Protein AF-A0A379FKX1-F1 (afdb_monomer)

Radius of gyration: 15.53 Å; Cα contacts (8 Å, |Δi|>4): 38; chains: 1; bounding box: 38×22×43 Å

pLDDT: mean 73.86, std 14.56, range [35.5, 88.12]

Nearest PDB structures (foldseek):
  8caz-assembly1_G  TM=8.582E-01  e=4.826E-07  Escherichia coli BW25113
  8cf8-assembly1_G  TM=8.536E-01  e=1.039E-06  Escherichia coli BW25113
  8y39-assembly1_g  TM=8.390E-01  e=8.028E-06  Staphylococcus aureus
  5lmq-assembly1_G  TM=8.254E-01  e=1.964E-05  Thermus thermophilus HB8
  1x18-assembly1_F  TM=7.910E-01  e=2.703E-05  Thermus thermophilus

InterPro domains:
  IPR000235 Small ribosomal subunit protein uS7 [PTHR11205] (13-69)
  IPR023798 Small ribosomal subunit protein uS7 domain [PF00177] (12-69)
  IPR036823 Small ribosomal subunit protein uS7 domain superfamily [G3DSA:1.10.455.10] (3-76)
  IPR036823 Small ribosomal subunit protein uS7 domain superfamily [SSF47973] (12-76)

Sequence (76 aa):
MVQLTKFQLKFAPVRRNALAMRWIVDAARKRGDKSMALRLANELSDAAENKGSAVKKREDVHRMAEANKAFAHYRW

Secondary structure (DSSP, 8-state):
--------PPPPHHHHHHHHHHHHHHHHHHS--S-HHHHHHHHHHHHHTT-SHHHHHHHHHHHHHHHHHGGGG---

Solvent-accessible surface area (backbone atoms only — not comparable to full-atom values): 4604 Å² total; per-residue (Å²): 138,84,81,78,75,85,73,81,72,85,75,56,75,77,55,52,58,56,49,54,54,49,39,47,52,56,39,22,67,72,48,86,58,97,42,73,69,57,24,43,52,51,47,50,54,32,44,72,71,69,34,59,68,38,42,52,52,51,50,53,53,49,52,51,43,58,64,44,53,74,58,62,75,74,76,121

Foldseek 3Di:
DDPPDPDDDDDDPVVVVVLLVVLLLVQLVPDPDPDSVVSSVVSVVQVVVCHGDSSVVVVVSVVVNVVCVVVPVVPD

Structure (mmCIF, N/CA/C/O backbone):
data_AF-A0A379FKX1-F1
#
_entry.id   AF-A0A379FKX1-F1
#
loop_
_atom_site.group_PDB
_atom_site.id
_atom_site.type_symbol
_atom_site.label_atom_id
_atom_site.label_alt_id
_atom_site.label_comp_id
_atom_site.label_asym_id
_atom_site.label_entity_id
_atom_site.label_seq_id
_atom_site.pdbx_PDB_ins_code
_atom_site.Cartn_x
_atom_site.Cartn_y
_atom_site.Cartn_z
_atom_site.occupancy
_atom_site.B_iso_or_equiv
_atom_site.auth_seq_id
_atom_site.auth_comp_id
_atom_site.auth_asym_id
_atom_site.auth_atom_id
_atom_site.pdbx_PDB_model_num
ATOM 1 N N . MET A 1 1 ? 27.765 -8.213 0.575 1.00 35.50 1 MET A N 1
ATOM 2 C CA . MET A 1 1 ? 27.059 -7.064 -0.034 1.00 35.50 1 MET A CA 1
ATOM 3 C C . MET A 1 1 ? 26.420 -7.542 -1.338 1.00 35.50 1 MET A C 1
ATOM 5 O O . MET A 1 1 ? 26.991 -7.384 -2.403 1.00 35.50 1 MET A O 1
ATOM 9 N N . VAL A 1 2 ? 25.294 -8.257 -1.246 1.00 36.91 2 VAL A N 1
ATOM 10 C CA . VAL A 1 2 ? 24.644 -8.919 -2.392 1.00 36.91 2 VAL A CA 1
ATOM 11 C C . VAL A 1 2 ? 23.454 -8.061 -2.823 1.00 36.91 2 VAL A C 1
ATOM 13 O O . VAL A 1 2 ? 22.350 -8.222 -2.314 1.00 36.91 2 VAL A O 1
ATOM 16 N N . GLN A 1 3 ? 23.681 -7.098 -3.719 1.00 37.25 3 GLN A N 1
ATOM 17 C CA . GLN A 1 3 ? 22.594 -6.431 -4.438 1.00 37.25 3 GLN A CA 1
ATOM 18 C C . GLN A 1 3 ? 22.275 -7.262 -5.686 1.00 37.25 3 GLN A C 1
ATOM 20 O O . GLN A 1 3 ? 22.791 -7.001 -6.769 1.00 37.25 3 GLN A O 1
ATOM 25 N N . LEU A 1 4 ? 21.466 -8.312 -5.523 1.00 44.72 4 LEU A N 1
ATOM 26 C CA . LEU A 1 4 ? 20.945 -9.091 -6.648 1.00 44.72 4 LEU A CA 1
ATOM 27 C C . LEU A 1 4 ? 20.041 -8.194 -7.509 1.00 44.72 4 LEU A C 1
ATOM 29 O O . LEU A 1 4 ? 18.915 -7.863 -7.140 1.00 44.72 4 LEU A O 1
ATOM 33 N N . THR A 1 5 ? 20.620 -7.739 -8.619 1.00 49.94 5 THR A N 1
ATOM 34 C CA . THR A 1 5 ? 20.010 -7.435 -9.921 1.00 49.94 5 THR A CA 1
ATOM 35 C C . THR A 1 5 ? 18.475 -7.442 -9.954 1.00 49.94 5 THR A C 1
ATOM 37 O O . THR A 1 5 ? 17.817 -8.456 -10.187 1.00 49.94 5 THR A O 1
ATOM 40 N N . LYS A 1 6 ? 17.889 -6.249 -9.795 1.00 50.00 6 LYS A N 1
ATOM 41 C CA . LYS A 1 6 ? 16.469 -5.953 -10.048 1.00 50.00 6 LYS A CA 1
ATOM 42 C C . LYS A 1 6 ? 16.143 -6.103 -11.542 1.00 50.00 6 LYS A C 1
ATOM 44 O O . LYS A 1 6 ? 16.061 -5.119 -12.274 1.00 50.00 6 LYS A O 1
ATOM 49 N N . PHE A 1 7 ? 15.956 -7.336 -12.001 1.00 49.84 7 PHE A N 1
ATOM 50 C CA . PHE A 1 7 ? 15.504 -7.626 -13.360 1.00 49.84 7 PHE A CA 1
ATOM 51 C C . PHE A 1 7 ? 14.013 -7.272 -13.496 1.00 49.84 7 PHE A C 1
ATOM 53 O O . PHE A 1 7 ? 13.169 -7.823 -12.788 1.00 49.84 7 PHE A O 1
ATOM 60 N N . GLN A 1 8 ? 13.672 -6.339 -14.389 1.00 54.09 8 GLN A N 1
ATOM 61 C CA . GLN A 1 8 ? 12.279 -5.972 -14.669 1.00 54.09 8 GLN A CA 1
ATOM 62 C C . GLN A 1 8 ? 11.635 -7.008 -15.589 1.00 54.09 8 GLN A C 1
ATOM 64 O O . GLN A 1 8 ? 11.637 -6.872 -16.811 1.00 54.09 8 GLN A O 1
ATOM 69 N N . LEU A 1 9 ? 11.068 -8.061 -15.004 1.00 58.09 9 LEU A N 1
ATOM 70 C CA . LEU A 1 9 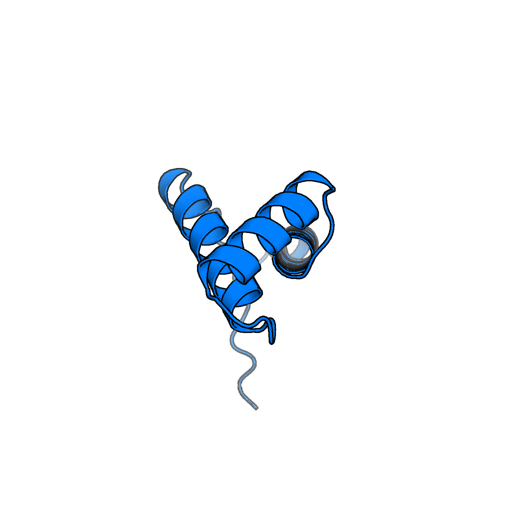? 10.153 -8.941 -15.724 1.00 58.09 9 LEU A CA 1
ATOM 71 C C . LEU A 1 9 ? 8.775 -8.272 -15.815 1.00 58.09 9 LEU A C 1
ATOM 73 O O . LEU A 1 9 ? 8.168 -7.944 -14.796 1.00 58.09 9 LEU A O 1
ATOM 77 N N . LYS A 1 10 ? 8.251 -8.098 -17.036 1.00 52.47 10 LYS A N 1
ATOM 78 C CA . LYS A 1 10 ? 6.860 -7.671 -17.255 1.00 52.47 10 LYS A CA 1
ATOM 79 C C . LYS A 1 10 ? 5.920 -8.652 -16.541 1.00 52.47 10 LYS A C 1
ATOM 81 O O . LYS A 1 10 ? 5.908 -9.843 -16.847 1.00 52.47 10 LYS A O 1
ATOM 86 N N . PHE A 1 11 ? 5.140 -8.16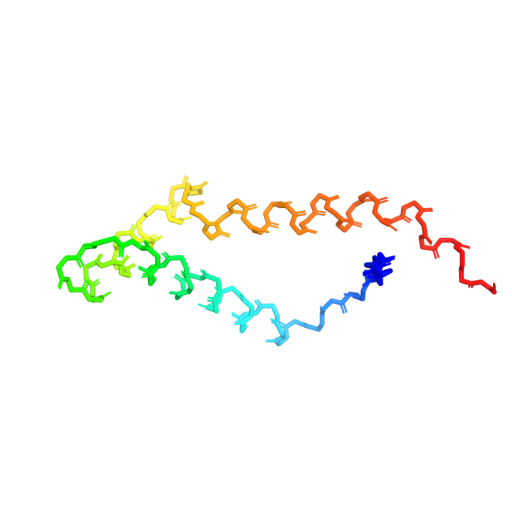7 -15.576 1.00 57.12 11 PHE A N 1
ATOM 87 C CA . PHE A 1 11 ? 4.200 -9.008 -14.836 1.00 57.12 11 PHE A CA 1
ATOM 88 C C . PHE A 1 11 ? 3.021 -9.416 -15.725 1.00 57.12 11 PHE A C 1
ATOM 90 O O . PHE A 1 11 ? 2.378 -8.565 -16.341 1.00 57.12 11 PHE A O 1
ATOM 97 N N . ALA A 1 12 ? 2.697 -10.711 -15.737 1.00 63.28 12 ALA A N 1
ATOM 98 C CA . ALA A 1 12 ? 1.449 -11.204 -16.310 1.00 63.28 12 ALA A CA 1
ATOM 99 C C . ALA A 1 12 ? 0.240 -10.532 -15.617 1.00 63.28 12 ALA A C 1
ATOM 101 O O . ALA A 1 12 ? 0.289 -10.320 -14.400 1.00 63.28 12 ALA A O 1
ATOM 102 N N . PRO A 1 13 ? -0.853 -10.220 -16.338 1.00 63.00 13 PRO A N 1
ATOM 103 C CA . PRO A 1 13 ? -1.994 -9.465 -15.805 1.00 63.00 13 PRO A CA 1
ATOM 104 C C . PRO A 1 13 ? -2.617 -10.094 -14.548 1.00 63.00 13 PRO A C 1
ATOM 106 O O . PRO A 1 13 ? -2.958 -9.373 -13.614 1.00 63.00 13 PRO A O 1
ATOM 109 N N . VAL A 1 14 ? -2.637 -11.429 -14.447 1.00 70.56 14 VAL A N 1
ATOM 110 C CA . VAL A 1 14 ? -3.090 -12.166 -13.248 1.00 70.56 14 VAL A CA 1
ATOM 111 C C . VAL A 1 14 ? -2.271 -11.814 -11.998 1.00 70.56 14 VAL A C 1
ATOM 113 O O . VAL A 1 14 ? -2.809 -11.706 -10.898 1.00 70.56 14 VAL A O 1
ATOM 116 N N . ARG A 1 15 ? -0.962 -11.577 -12.150 1.00 70.81 15 ARG A N 1
ATOM 117 C CA . ARG A 1 15 ? -0.070 -11.254 -11.026 1.00 70.81 15 ARG A CA 1
ATOM 118 C C . ARG A 1 15 ? -0.236 -9.816 -10.544 1.00 70.81 15 ARG A C 1
ATOM 120 O O . ARG A 1 15 ? 0.061 -9.550 -9.386 1.00 70.81 15 ARG A O 1
ATOM 127 N N . ARG A 1 16 ? -0.730 -8.903 -11.390 1.00 73.81 16 ARG A N 1
ATOM 128 C CA . ARG A 1 16 ? -0.914 -7.483 -11.043 1.00 73.81 16 ARG A CA 1
ATOM 129 C C . ARG A 1 16 ? -1.936 -7.305 -9.917 1.00 73.81 16 ARG A C 1
ATOM 131 O O . ARG A 1 16 ? -1.654 -6.597 -8.954 1.00 73.81 16 ARG A O 1
ATOM 138 N N . ASN A 1 17 ? -3.073 -7.994 -10.011 1.00 76.25 17 ASN A N 1
ATOM 139 C CA . ASN A 1 17 ? -4.151 -7.890 -9.024 1.00 76.25 17 ASN A CA 1
ATOM 140 C C . ASN A 1 17 ? -3.731 -8.478 -7.671 1.00 76.25 17 ASN A C 1
ATOM 142 O O . ASN A 1 17 ? -3.910 -7.841 -6.635 1.00 76.25 17 ASN A O 1
ATOM 146 N N . ALA A 1 18 ? -3.086 -9.649 -7.687 1.00 81.69 18 ALA A N 1
ATOM 147 C CA . ALA A 1 18 ?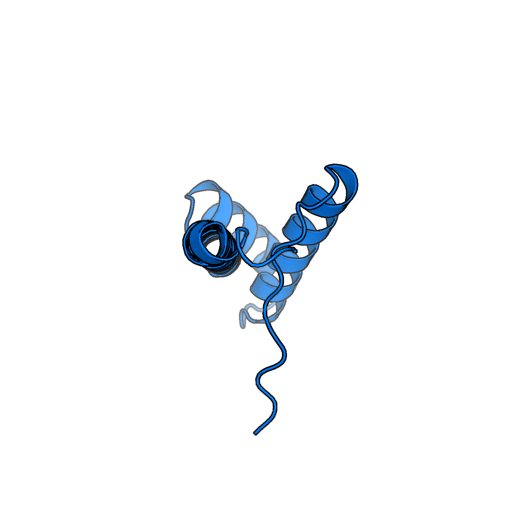 -2.564 -10.279 -6.476 1.00 81.69 18 ALA A CA 1
ATOM 148 C C . ALA A 1 18 ? -1.510 -9.405 -5.770 1.00 81.69 18 ALA A C 1
ATOM 150 O O . ALA A 1 18 ? -1.489 -9.323 -4.542 1.00 81.69 18 ALA A O 1
ATOM 151 N N . LEU A 1 19 ? -0.654 -8.722 -6.539 1.00 83.31 19 LEU A N 1
ATOM 152 C CA . LEU A 1 19 ? 0.353 -7.810 -5.995 1.00 83.31 19 LEU A CA 1
ATOM 153 C C . LEU A 1 19 ? -0.289 -6.585 -5.331 1.00 83.31 19 LEU A C 1
ATOM 155 O O . LEU A 1 19 ? 0.102 -6.219 -4.224 1.00 83.31 19 LEU A O 1
ATOM 159 N N . ALA A 1 20 ? -1.293 -5.989 -5.982 1.00 81.75 20 ALA A N 1
ATOM 160 C CA . ALA A 1 20 ? -2.017 -4.834 -5.458 1.00 81.75 20 ALA A CA 1
ATOM 161 C C . ALA A 1 20 ? -2.728 -5.167 -4.137 1.00 81.75 20 ALA A C 1
ATOM 163 O O . ALA A 1 20 ? -2.546 -4.461 -3.146 1.00 81.75 20 ALA A O 1
ATOM 164 N N . MET A 1 21 ? -3.453 -6.290 -4.092 1.00 85.12 21 MET A N 1
ATOM 165 C CA . MET A 1 21 ? -4.109 -6.771 -2.871 1.00 85.12 21 MET A CA 1
ATOM 166 C C . MET A 1 21 ? -3.101 -7.002 -1.740 1.00 85.12 21 MET A C 1
ATOM 168 O O . MET A 1 21 ? -3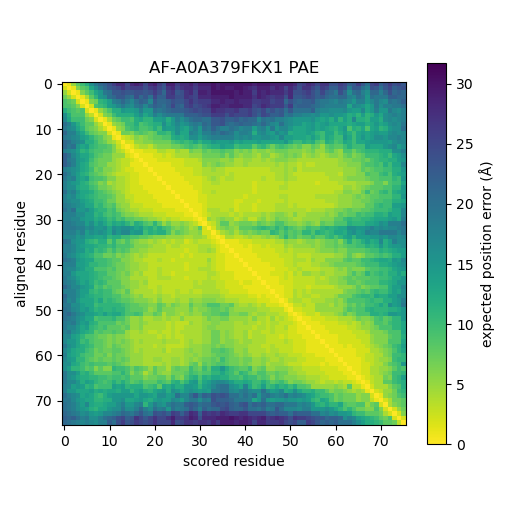.325 -6.572 -0.610 1.00 85.12 21 MET A O 1
ATOM 172 N N . ARG A 1 22 ? -1.956 -7.628 -2.042 1.00 86.25 22 ARG A N 1
ATOM 173 C CA . ARG A 1 22 ? -0.906 -7.871 -1.045 1.00 86.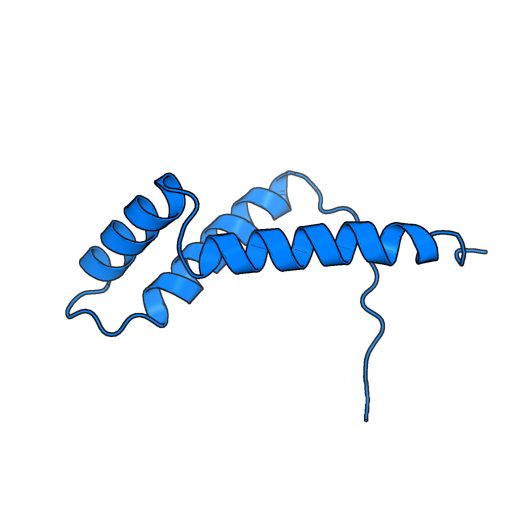25 22 ARG A CA 1
ATOM 174 C C . ARG A 1 22 ? -0.341 -6.567 -0.479 1.00 86.25 22 ARG A C 1
ATOM 176 O O . ARG A 1 22 ? -0.152 -6.470 0.728 1.00 86.25 22 ARG A O 1
ATOM 183 N N . TRP A 1 23 ? -0.100 -5.557 -1.314 1.00 88.00 23 TRP A N 1
ATOM 184 C CA . TRP A 1 23 ? 0.429 -4.273 -0.849 1.00 88.00 23 TRP A CA 1
ATOM 185 C C . TRP A 1 23 ? -0.543 -3.497 0.035 1.00 88.00 23 TRP A C 1
ATOM 187 O O . TRP A 1 23 ? -0.094 -2.910 1.016 1.00 88.00 23 TRP A O 1
ATOM 197 N N . ILE A 1 24 ? -1.844 -3.533 -0.267 1.00 86.00 24 ILE A N 1
ATOM 198 C CA . ILE A 1 24 ? -2.881 -2.912 0.571 1.00 86.00 24 ILE A CA 1
ATOM 199 C C . ILE A 1 24 ? -2.932 -3.596 1.941 1.00 86.00 24 ILE A C 1
ATOM 201 O O . ILE A 1 24 ? -2.925 -2.925 2.969 1.00 86.00 24 ILE A O 1
ATOM 205 N N . VAL A 1 25 ? -2.904 -4.933 1.981 1.00 86.25 25 VAL A N 1
ATOM 206 C CA . VAL A 1 25 ? -2.914 -5.687 3.246 1.00 86.25 25 VAL A CA 1
ATOM 207 C C . VAL A 1 25 ? -1.646 -5.435 4.067 1.00 86.25 25 VAL A C 1
ATOM 209 O O . VAL A 1 25 ? -1.736 -5.221 5.276 1.00 86.25 25 VAL A O 1
ATOM 212 N N . ASP A 1 26 ? -0.471 -5.426 3.435 1.00 87.06 26 ASP A N 1
ATOM 213 C CA . ASP A 1 26 ? 0.800 -5.133 4.109 1.00 87.06 26 ASP A CA 1
ATOM 214 C C . ASP A 1 26 ? 0.837 -3.706 4.673 1.00 87.06 26 ASP A C 1
ATOM 216 O O . ASP A 1 26 ? 1.366 -3.481 5.763 1.00 87.06 26 ASP A O 1
ATOM 220 N N . ALA A 1 27 ? 0.292 -2.737 3.933 1.00 85.62 27 ALA A N 1
ATOM 221 C CA . ALA A 1 27 ? 0.193 -1.352 4.373 1.00 85.62 27 ALA A CA 1
ATOM 222 C C . ALA A 1 27 ? -0.783 -1.207 5.549 1.00 85.62 27 ALA A C 1
ATOM 224 O O . ALA A 1 27 ? -0.406 -0.660 6.586 1.00 85.62 27 ALA A O 1
ATOM 225 N N . ALA A 1 28 ? -1.972 -1.806 5.444 1.00 85.56 28 ALA A N 1
ATOM 226 C CA . ALA A 1 28 ? -2.958 -1.831 6.518 1.00 85.56 28 ALA A CA 1
ATOM 227 C C . ALA A 1 28 ? -2.394 -2.481 7.794 1.00 85.56 28 ALA A C 1
ATOM 229 O O . ALA A 1 28 ? -2.586 -1.957 8.885 1.00 85.56 28 ALA A O 1
ATOM 230 N N . ARG A 1 29 ? -1.623 -3.576 7.690 1.00 85.25 29 ARG A N 1
ATOM 231 C CA . ARG A 1 29 ? -0.994 -4.228 8.857 1.00 85.25 29 ARG A CA 1
ATOM 232 C C . ARG A 1 29 ? 0.002 -3.338 9.595 1.00 85.25 29 ARG A C 1
ATOM 234 O O . ARG A 1 29 ? 0.107 -3.459 10.813 1.00 85.25 29 ARG A O 1
ATOM 241 N N . LYS A 1 30 ? 0.721 -2.471 8.878 1.00 84.06 30 LYS A N 1
ATOM 242 C CA . LYS A 1 30 ? 1.687 -1.532 9.468 1.00 84.06 30 LYS A CA 1
ATOM 243 C C . LYS A 1 30 ? 1.025 -0.370 10.209 1.00 84.06 30 LYS A C 1
ATOM 245 O O . LYS A 1 30 ? 1.697 0.269 11.013 1.00 84.06 30 LYS A O 1
ATOM 250 N N . ARG A 1 31 ? -0.263 -0.095 9.969 1.00 78.06 31 ARG A N 1
ATOM 251 C CA . ARG A 1 31 ? -1.016 0.909 10.735 1.00 78.06 31 ARG A CA 1
ATOM 252 C C . ARG A 1 31 ? -1.275 0.405 12.152 1.00 78.06 31 ARG A C 1
ATOM 254 O O . ARG A 1 31 ? -1.504 -0.782 12.363 1.00 78.06 31 ARG A O 1
ATOM 261 N N . GLY A 1 32 ? -1.264 1.317 13.118 1.00 80.62 32 GLY A N 1
ATOM 262 C CA . GLY A 1 32 ? -1.465 1.021 14.539 1.00 80.62 32 GLY A CA 1
ATOM 263 C C . GLY A 1 32 ? -2.926 0.997 15.004 1.00 80.62 32 GLY A C 1
ATOM 264 O O . GLY A 1 32 ? -3.156 0.992 16.208 1.00 80.62 32 GLY A O 1
ATOM 265 N N . ASP A 1 33 ? -3.919 1.010 14.105 1.00 81.31 33 ASP A N 1
ATOM 266 C CA . ASP A 1 33 ? -5.324 1.219 14.506 1.00 81.31 33 ASP A CA 1
ATOM 267 C C . ASP A 1 33 ? -5.898 0.037 15.314 1.00 81.31 33 ASP A C 1
ATOM 269 O O . ASP A 1 33 ? -5.406 -1.088 15.240 1.00 81.31 33 ASP A O 1
ATOM 273 N N . LYS A 1 34 ? -6.978 0.253 16.073 1.00 80.75 34 LYS A N 1
ATOM 274 C CA . LYS A 1 34 ? -7.529 -0.750 17.010 1.00 80.75 34 LYS A CA 1
ATOM 275 C C . LYS A 1 34 ? -8.023 -2.053 16.363 1.00 80.75 34 LYS A C 1
ATOM 277 O O . LYS A 1 34 ? -7.953 -3.094 17.006 1.00 80.75 34 LYS A O 1
ATOM 282 N N . SER A 1 35 ? -8.522 -2.025 15.123 1.00 86.81 35 SER A N 1
ATOM 283 C CA . SER A 1 35 ? -9.030 -3.224 14.438 1.00 86.81 35 SER A CA 1
ATOM 284 C C . SER A 1 35 ? -8.524 -3.319 13.002 1.00 86.81 35 SER A C 1
ATOM 286 O O . SER A 1 35 ? -8.373 -2.310 12.315 1.00 86.81 35 SER A O 1
ATOM 288 N N . MET A 1 36 ? -8.292 -4.545 12.523 1.00 84.00 36 MET A N 1
ATOM 289 C CA . MET A 1 36 ? -7.849 -4.787 11.145 1.00 84.00 36 MET A CA 1
ATOM 290 C C . MET A 1 36 ? -8.869 -4.283 10.114 1.00 84.00 36 MET A C 1
ATOM 292 O O . MET A 1 36 ? -8.470 -3.781 9.069 1.00 84.00 36 MET A O 1
ATOM 296 N N . ALA A 1 37 ? -10.168 -4.355 10.427 1.00 86.56 37 ALA A N 1
ATOM 297 C CA . ALA A 1 37 ? -11.228 -3.807 9.584 1.00 86.56 37 ALA A CA 1
ATOM 298 C C . ALA A 1 37 ? -11.094 -2.285 9.418 1.00 86.56 37 ALA A C 1
ATOM 300 O O . ALA A 1 37 ? -11.177 -1.784 8.299 1.00 86.56 37 ALA A O 1
ATOM 301 N N . LEU A 1 38 ? -10.807 -1.563 10.508 1.00 86.38 38 LEU A N 1
ATOM 302 C CA . LEU A 1 38 ? -10.614 -0.113 10.471 1.00 86.38 38 LEU A CA 1
ATOM 303 C C . LEU A 1 38 ? -9.339 0.264 9.704 1.00 86.38 38 LEU A C 1
ATOM 305 O O . LEU A 1 38 ? -9.369 1.170 8.878 1.00 86.38 38 LEU A O 1
ATOM 309 N N . ARG A 1 39 ? -8.244 -0.486 9.904 1.00 87.12 39 ARG A N 1
ATOM 310 C CA . ARG A 1 39 ? -6.988 -0.297 9.153 1.00 87.12 39 ARG A CA 1
ATOM 311 C C . ARG A 1 39 ? -7.204 -0.450 7.648 1.00 87.12 39 ARG A C 1
ATOM 313 O O . ARG A 1 39 ? -6.671 0.339 6.875 1.00 87.12 39 ARG A O 1
ATOM 320 N N . LEU A 1 40 ? -7.972 -1.463 7.238 1.00 85.12 40 LEU A N 1
ATOM 321 C CA . LEU A 1 40 ? -8.274 -1.730 5.830 1.00 85.12 40 LEU A CA 1
ATOM 322 C C . LEU A 1 40 ? -9.183 -0.665 5.224 1.00 85.12 40 LEU A C 1
ATOM 324 O O . LEU A 1 40 ? -8.908 -0.222 4.116 1.00 85.12 40 LEU A O 1
ATOM 328 N N . ALA A 1 41 ? -10.230 -0.249 5.939 1.00 87.19 41 ALA A N 1
ATOM 329 C CA . ALA A 1 41 ? -11.125 0.812 5.485 1.00 87.19 41 ALA A CA 1
ATOM 330 C C . ALA A 1 41 ? -10.362 2.130 5.286 1.00 87.19 41 ALA A C 1
ATOM 332 O O . ALA A 1 41 ? -10.475 2.748 4.233 1.00 87.19 41 ALA A O 1
ATOM 333 N N . ASN A 1 42 ? -9.514 2.498 6.250 1.00 86.38 42 ASN A N 1
ATOM 334 C CA . ASN A 1 42 ? -8.675 3.689 6.156 1.00 86.38 42 ASN A CA 1
ATOM 335 C C . ASN A 1 42 ? -7.681 3.597 4.991 1.00 86.38 42 ASN A C 1
ATOM 337 O O . ASN A 1 42 ? -7.557 4.540 4.221 1.00 86.38 42 ASN A O 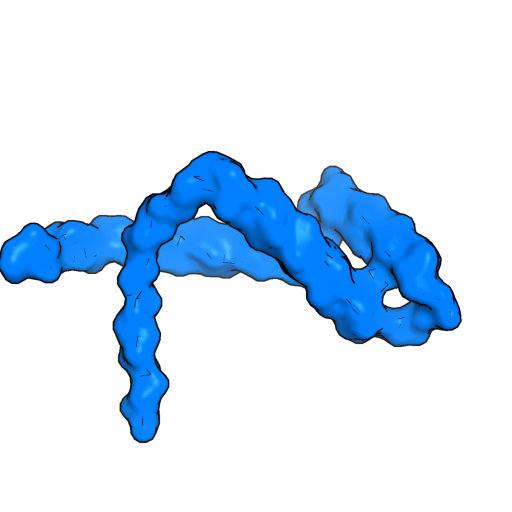1
ATOM 341 N N . GLU A 1 43 ? -7.001 2.457 4.820 1.00 85.44 43 GLU A N 1
ATOM 342 C CA . GLU A 1 43 ? -6.054 2.281 3.712 1.00 85.44 43 GLU A CA 1
ATOM 343 C C . GLU A 1 43 ? -6.755 2.260 2.344 1.00 85.44 43 GLU A C 1
ATOM 345 O O . GLU A 1 43 ? -6.190 2.744 1.370 1.00 85.44 43 GLU A O 1
ATOM 350 N N . LEU A 1 44 ? -7.979 1.729 2.252 1.00 85.38 44 LEU A N 1
ATOM 351 C CA . LEU A 1 44 ? -8.785 1.767 1.028 1.00 85.38 44 LEU A CA 1
ATOM 352 C C . LEU A 1 44 ? -9.228 3.192 0.684 1.00 85.38 44 LEU A C 1
ATOM 354 O O . LEU A 1 44 ? -9.125 3.578 -0.480 1.00 85.38 44 LEU A O 1
ATOM 358 N N . SER A 1 45 ? -9.671 3.972 1.673 1.00 87.56 45 SER A N 1
ATOM 359 C CA . SER A 1 45 ? -10.006 5.387 1.484 1.00 87.56 45 SER A CA 1
ATOM 360 C C . SER A 1 45 ? -8.781 6.204 1.066 1.00 87.56 45 SER A C 1
ATOM 362 O O . SER A 1 45 ? -8.842 6.932 0.078 1.00 87.56 45 SER A O 1
ATOM 364 N N . ASP A 1 46 ? -7.639 6.014 1.734 1.00 86.44 46 ASP A N 1
ATOM 365 C CA . ASP A 1 46 ? -6.387 6.692 1.376 1.00 86.44 46 ASP A CA 1
ATOM 366 C C . ASP A 1 46 ? -5.922 6.289 -0.034 1.00 86.44 46 ASP A C 1
ATOM 368 O O . ASP A 1 46 ? -5.543 7.142 -0.839 1.00 86.44 46 ASP A O 1
ATOM 372 N N . ALA A 1 47 ? -6.010 4.999 -0.376 1.00 84.44 47 ALA A N 1
ATOM 373 C CA . ALA A 1 47 ? -5.652 4.502 -1.701 1.00 84.44 47 ALA A CA 1
ATOM 374 C C . ALA A 1 47 ? -6.565 5.057 -2.806 1.00 84.44 47 ALA A C 1
ATOM 376 O O . ALA A 1 47 ? -6.082 5.296 -3.917 1.00 84.44 47 ALA A O 1
ATOM 377 N N . ALA A 1 48 ? -7.851 5.291 -2.518 1.00 85.12 48 ALA A N 1
ATOM 378 C CA . ALA A 1 48 ? -8.782 5.936 -3.444 1.00 85.12 48 ALA A CA 1
ATOM 379 C C . ALA A 1 48 ? -8.402 7.404 -3.711 1.00 85.12 48 ALA A C 1
ATOM 381 O O . ALA A 1 48 ? -8.509 7.870 -4.844 1.00 85.12 48 ALA A O 1
ATOM 382 N N . GLU A 1 49 ? -7.853 8.101 -2.713 1.00 88.12 49 GLU A N 1
ATOM 383 C CA . GLU A 1 49 ? -7.273 9.441 -2.872 1.00 88.12 49 GLU A CA 1
ATOM 384 C C . GLU A 1 49 ? -5.872 9.444 -3.516 1.00 88.12 49 GLU A C 1
ATOM 386 O O . GLU A 1 49 ? -5.227 10.491 -3.591 1.00 88.12 49 GLU A O 1
ATOM 391 N N . ASN A 1 50 ? -5.376 8.293 -3.989 1.00 79.88 50 ASN A N 1
ATOM 392 C CA . ASN A 1 50 ? -3.990 8.093 -4.434 1.00 79.88 50 ASN A CA 1
ATOM 393 C C . ASN A 1 50 ? -2.943 8.467 -3.367 1.00 79.88 50 ASN A C 1
ATOM 395 O O . ASN A 1 50 ? -1.814 8.843 -3.684 1.00 79.88 50 ASN A O 1
ATOM 399 N N . LYS A 1 51 ? -3.294 8.335 -2.090 1.00 77.88 51 LYS A N 1
ATOM 400 C CA . LYS A 1 51 ? -2.400 8.547 -0.953 1.00 77.88 51 LYS A CA 1
ATOM 401 C C . LYS A 1 51 ? -2.165 7.224 -0.229 1.00 77.88 51 LYS A C 1
ATOM 403 O O . LYS A 1 51 ? -2.774 6.196 -0.513 1.00 77.88 51 LYS A O 1
ATOM 408 N N . GLY A 1 52 ? -1.216 7.233 0.697 1.00 80.62 52 GLY A N 1
ATOM 409 C CA . GLY A 1 52 ? -0.934 6.074 1.536 1.00 80.62 52 GLY A CA 1
ATOM 410 C C . GLY A 1 52 ? 0.243 5.219 1.076 1.00 80.62 52 GLY A C 1
ATOM 411 O O . GLY A 1 52 ? 0.907 5.441 0.056 1.00 80.62 52 GLY A O 1
ATOM 412 N N . SER A 1 53 ? 0.543 4.231 1.911 1.00 81.19 53 SER A N 1
ATOM 413 C CA . SER A 1 53 ? 1.794 3.473 1.836 1.00 81.19 53 SER A CA 1
ATOM 414 C C . SER A 1 53 ? 1.790 2.494 0.663 1.00 81.19 53 SER A C 1
ATOM 416 O O . SER A 1 53 ? 2.835 2.235 0.058 1.00 81.19 53 SER A O 1
ATOM 418 N N . ALA A 1 54 ? 0.612 1.954 0.331 1.00 80.06 54 ALA A N 1
ATOM 419 C CA . ALA A 1 54 ? 0.430 1.045 -0.794 1.00 80.06 54 ALA A CA 1
ATOM 420 C C . ALA A 1 54 ? 0.646 1.741 -2.152 1.00 80.06 54 ALA A C 1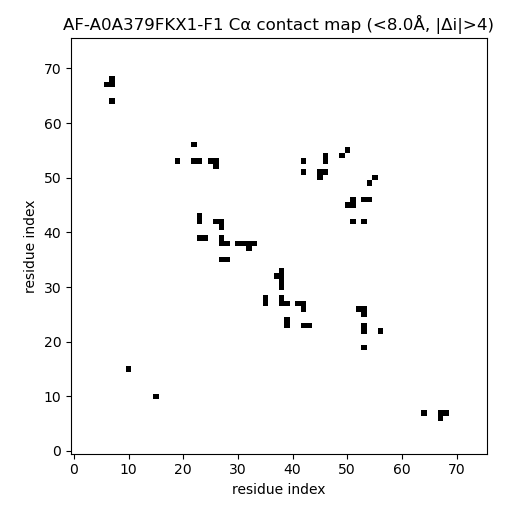
ATOM 422 O O . ALA A 1 54 ? 1.299 1.174 -3.033 1.00 80.06 54 ALA A O 1
ATOM 423 N N . VAL A 1 55 ? 0.160 2.979 -2.310 1.00 82.94 55 VAL A N 1
ATOM 424 C CA . VAL A 1 55 ? 0.289 3.753 -3.560 1.00 82.94 55 VAL A CA 1
ATOM 425 C C . VAL A 1 55 ? 1.738 4.164 -3.801 1.00 82.94 55 VAL A C 1
ATOM 427 O O . VAL A 1 55 ? 2.257 3.945 -4.895 1.00 82.94 55 VAL A O 1
ATOM 430 N N . LYS A 1 56 ? 2.438 4.630 -2.761 1.00 84.50 56 LYS A N 1
ATOM 431 C CA . LYS A 1 56 ? 3.866 4.969 -2.851 1.00 84.50 56 LYS A CA 1
ATOM 432 C C . LYS A 1 56 ? 4.718 3.780 -3.314 1.00 84.50 56 LYS A C 1
ATOM 434 O O . LYS A 1 56 ? 5.554 3.918 -4.200 1.00 84.50 56 LYS A O 1
ATOM 439 N N . LYS A 1 57 ? 4.439 2.576 -2.796 1.00 83.31 57 LYS A N 1
ATOM 440 C CA . LYS A 1 57 ? 5.080 1.330 -3.258 1.00 83.31 57 LYS A CA 1
ATOM 441 C C . LYS A 1 57 ? 4.821 1.050 -4.741 1.00 83.31 57 LYS A C 1
ATOM 443 O O . LYS A 1 57 ? 5.732 0.609 -5.439 1.00 83.31 57 LYS A O 1
ATOM 448 N N . ARG A 1 58 ? 3.595 1.285 -5.225 1.00 82.69 58 ARG A N 1
ATOM 449 C CA . ARG A 1 58 ? 3.252 1.129 -6.648 1.00 82.69 58 ARG A CA 1
ATOM 450 C C . ARG A 1 58 ? 4.068 2.080 -7.518 1.00 82.69 58 ARG A C 1
ATOM 452 O O . ARG A 1 58 ? 4.597 1.646 -8.538 1.00 82.69 58 ARG A O 1
ATOM 459 N N . GLU A 1 59 ? 4.178 3.340 -7.113 1.00 83.25 59 GLU A N 1
ATOM 460 C CA . GLU A 1 59 ? 4.949 4.358 -7.831 1.00 83.25 59 GLU A CA 1
ATOM 461 C C . GLU A 1 59 ? 6.443 4.052 -7.842 1.00 83.25 59 GLU A C 1
ATOM 463 O O . GLU A 1 59 ? 7.056 4.096 -8.905 1.00 83.25 59 GLU A O 1
ATOM 468 N N . ASP A 1 60 ? 7.018 3.660 -6.703 1.00 82.50 60 ASP A N 1
ATOM 469 C CA . ASP A 1 60 ? 8.428 3.275 -6.614 1.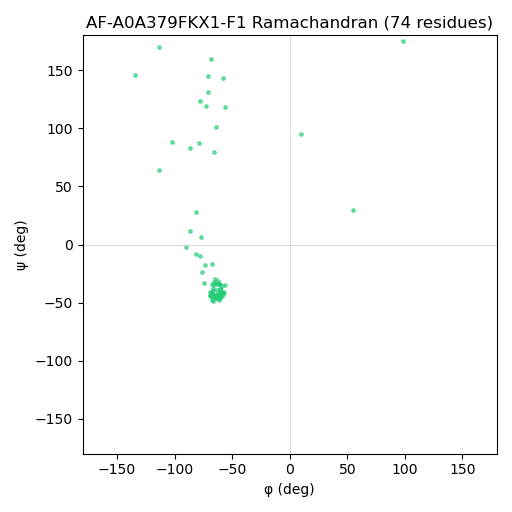00 82.50 60 ASP A CA 1
ATOM 470 C C . ASP A 1 60 ? 8.740 2.095 -7.544 1.00 82.50 60 ASP A C 1
ATOM 472 O O . ASP A 1 60 ? 9.753 2.099 -8.245 1.00 82.50 60 ASP A O 1
ATOM 476 N N . VAL A 1 61 ? 7.851 1.096 -7.609 1.00 81.12 61 VAL A N 1
ATOM 477 C CA . VAL A 1 61 ? 7.997 -0.042 -8.530 1.00 81.12 61 VAL A CA 1
ATOM 478 C C . VAL A 1 61 ? 7.864 0.397 -9.987 1.00 81.12 61 VAL A C 1
ATOM 480 O O . VAL A 1 61 ? 8.628 -0.085 -10.823 1.00 81.12 61 VAL A O 1
ATOM 483 N N . HIS A 1 62 ? 6.948 1.314 -10.302 1.00 80.81 62 HIS A N 1
ATOM 484 C CA . HIS A 1 62 ? 6.782 1.827 -11.661 1.00 80.81 62 HIS A CA 1
ATOM 485 C C . HIS A 1 62 ? 7.993 2.650 -12.112 1.00 80.81 62 HIS A C 1
ATOM 487 O O . HIS A 1 62 ? 8.575 2.355 -13.152 1.00 80.81 62 HIS A O 1
ATOM 493 N N . ARG A 1 63 ? 8.459 3.589 -11.283 1.00 79.69 63 ARG A N 1
ATOM 494 C CA . ARG A 1 63 ? 9.661 4.395 -11.539 1.00 79.69 63 ARG A CA 1
ATOM 495 C C . ARG A 1 63 ? 10.902 3.519 -11.684 1.00 79.69 63 ARG A C 1
ATOM 497 O O . ARG A 1 63 ? 11.725 3.736 -12.566 1.00 79.69 63 ARG A O 1
ATOM 504 N N . MET A 1 64 ? 11.032 2.494 -10.844 1.00 75.50 64 MET A N 1
ATOM 505 C CA . MET A 1 64 ? 12.119 1.522 -10.945 1.00 75.50 64 MET A CA 1
ATOM 506 C C . MET A 1 64 ? 12.022 0.687 -12.228 1.00 75.50 64 MET A C 1
ATOM 508 O O . MET A 1 64 ? 13.051 0.303 -12.780 1.00 75.50 64 MET A O 1
ATOM 512 N N . ALA A 1 65 ? 10.809 0.413 -12.717 1.00 73.44 65 ALA A N 1
ATOM 513 C CA . ALA A 1 65 ? 10.594 -0.242 -14.002 1.00 73.44 65 ALA A CA 1
ATOM 514 C C . ALA A 1 65 ? 10.980 0.642 -15.188 1.00 73.44 65 ALA A C 1
ATOM 516 O O . ALA A 1 65 ? 11.625 0.153 -16.115 1.00 73.44 65 ALA A O 1
ATOM 517 N N . GLU A 1 66 ? 10.666 1.935 -15.135 1.00 72.94 66 GLU A N 1
ATOM 518 C CA . GLU A 1 66 ? 11.080 2.907 -16.148 1.00 72.94 66 GLU A CA 1
ATOM 519 C C . GLU A 1 66 ? 12.596 3.127 -16.152 1.00 72.94 66 GLU A C 1
ATOM 521 O O . GLU A 1 66 ? 13.214 3.064 -17.211 1.00 72.94 66 GLU A O 1
ATOM 526 N N . ALA A 1 67 ? 13.220 3.276 -14.980 1.00 73.31 67 ALA A N 1
ATOM 527 C CA . ALA A 1 67 ? 14.673 3.419 -14.855 1.00 73.31 67 ALA A CA 1
ATOM 528 C C . ALA A 1 67 ? 15.423 2.193 -15.400 1.00 73.31 67 ALA A C 1
ATOM 530 O O . ALA A 1 67 ? 16.444 2.310 -16.075 1.00 73.31 67 ALA A O 1
ATOM 531 N N . ASN A 1 68 ? 14.877 0.999 -15.169 1.00 65.62 68 ASN A N 1
ATOM 532 C CA . ASN A 1 68 ? 15.462 -0.244 -15.657 1.00 65.62 68 ASN A CA 1
ATOM 533 C C . ASN A 1 68 ? 15.127 -0.552 -17.126 1.00 65.62 68 ASN A C 1
ATOM 535 O O . ASN A 1 68 ? 15.729 -1.462 -17.697 1.00 65.62 68 ASN A O 1
ATOM 539 N N . LYS A 1 69 ? 14.231 0.212 -17.770 1.00 63.81 69 LYS A N 1
ATOM 540 C CA . LYS A 1 69 ? 13.980 0.126 -19.219 1.00 63.81 69 LYS A CA 1
ATOM 541 C C . LYS A 1 69 ? 15.245 0.458 -20.017 1.00 63.81 69 LYS A C 1
ATOM 543 O O . LYS A 1 69 ? 15.489 -0.179 -21.035 1.00 63.81 69 LYS A O 1
ATOM 548 N N . ALA A 1 70 ? 16.082 1.370 -19.514 1.00 61.69 70 ALA A N 1
ATOM 549 C CA . ALA A 1 70 ? 17.379 1.700 -20.110 1.00 61.69 70 ALA A CA 1
ATOM 550 C C . ALA A 1 70 ? 18.373 0.519 -20.081 1.00 61.69 70 ALA A C 1
ATOM 552 O O . ALA A 1 70 ? 19.186 0.373 -20.988 1.00 61.69 70 ALA A O 1
ATOM 553 N N . PHE A 1 71 ? 18.264 -0.375 -19.092 1.00 57.09 71 PHE A N 1
ATOM 554 C CA . PHE A 1 71 ? 19.097 -1.578 -18.971 1.00 57.09 71 PHE A CA 1
ATOM 555 C C . PHE A 1 71 ? 18.506 -2.810 -19.679 1.00 57.09 71 PHE A C 1
ATOM 557 O O . PHE A 1 71 ? 19.140 -3.862 -19.710 1.00 57.09 71 PHE A O 1
ATOM 564 N N . ALA A 1 72 ? 17.318 -2.705 -20.289 1.00 57.50 72 ALA A N 1
ATOM 565 C CA . ALA A 1 72 ? 16.703 -3.811 -21.030 1.00 57.50 72 ALA A CA 1
ATOM 566 C C . ALA A 1 72 ? 17.475 -4.184 -22.312 1.00 57.50 72 ALA A C 1
ATOM 568 O O . ALA A 1 72 ? 17.287 -5.280 -22.837 1.00 57.50 72 ALA A O 1
ATOM 569 N N . HIS A 1 73 ? 18.359 -3.298 -22.786 1.00 57.88 73 HIS A N 1
ATOM 570 C CA . HIS A 1 73 ? 19.229 -3.517 -23.943 1.00 57.88 73 HIS A CA 1
ATOM 571 C C . HIS A 1 73 ? 20.457 -4.399 -23.650 1.00 57.88 73 HIS A C 1
ATOM 573 O O . HIS A 1 73 ? 21.100 -4.849 -24.590 1.00 57.88 73 HIS A O 1
ATOM 579 N N . TYR A 1 74 ? 20.755 -4.725 -22.384 1.00 53.97 74 TYR A N 1
ATOM 580 C CA . TYR A 1 74 ? 21.842 -5.649 -21.998 1.00 53.97 74 TYR A CA 1
ATOM 581 C C . TYR A 1 74 ? 21.445 -7.131 -22.102 1.00 53.97 74 TYR A C 1
ATOM 583 O O . TYR A 1 74 ? 21.927 -7.980 -21.354 1.00 53.97 74 TYR A O 1
ATOM 591 N N . ARG A 1 75 ? 20.511 -7.459 -22.997 1.00 49.84 75 ARG A N 1
ATOM 592 C CA . 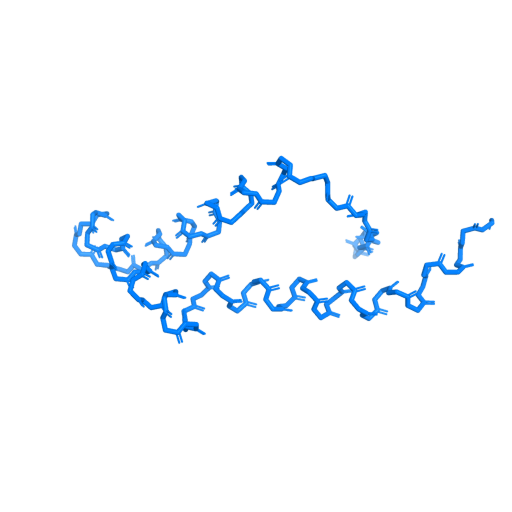ARG A 1 75 ? 20.064 -8.834 -23.220 1.00 49.84 75 ARG A CA 1
ATOM 593 C C . ARG A 1 75 ? 20.457 -9.306 -24.616 1.00 49.84 75 ARG A C 1
ATOM 595 O O . ARG A 1 75 ? 19.595 -9.590 -25.441 1.00 49.84 75 ARG A O 1
ATOM 602 N N . TRP A 1 76 ? 21.769 -9.378 -24.817 1.00 48.22 76 TRP A N 1
ATOM 603 C CA . TRP A 1 76 ? 22.446 -10.401 -25.608 1.00 48.22 76 TRP A CA 1
ATOM 604 C C . TRP A 1 76 ? 23.518 -11.014 -24.706 1.00 48.22 76 TRP A C 1
ATOM 606 O O . TRP A 1 76 ? 24.221 -10.223 -24.039 1.00 48.22 76 TRP A O 1
#

Mean predicted aligned error: 9.74 Å

Organism: Providencia rettgeri (NCBI:txid587)